Protein AF-A0A5J4QDY9-F1 (afdb_monomer_lite)

Secondary structure (DSSP, 8-state):
--EEEEEE-SHHHHHHHHHHTTTSEEEEEEE-GGGTT-S--------TT-SEEEEESEETTTTEE--SPPP-SS-EEEE-TTTTTTS---GGGEEEEE--TTSS-TTS---------------SSSSSSSS--

Structure (mmCIF, N/CA/C/O backbone):
data_AF-A0A5J4QDY9-F1
#
_entry.id   AF-A0A5J4QDY9-F1
#
loop_
_atom_site.group_PDB
_atom_site.id
_atom_site.type_symbol
_atom_site.label_atom_id
_atom_site.label_alt_id
_atom_site.label_comp_id
_atom_site.label_asym_id
_atom_site.label_entity_id
_atom_site.label_seq_id
_atom_site.pdbx_PDB_ins_code
_atom_site.Cartn_x
_atom_site.Cartn_y
_atom_site.Cartn_z
_atom_site.occupancy
_atom_site.B_iso_or_equiv
_atom_site.auth_seq_id
_atom_site.auth_comp_id
_atom_site.auth_asym_id
_atom_site.auth_atom_id
_atom_site.pdbx_PDB_model_num
ATOM 1 N N . GLY A 1 1 ? -13.336 -3.400 14.700 1.00 55.38 1 GLY A N 1
ATOM 2 C CA . GLY A 1 1 ? -12.264 -4.345 15.078 1.00 55.38 1 GLY A CA 1
ATOM 3 C C . GLY A 1 1 ? -11.063 -3.961 14.258 1.00 55.38 1 GLY A C 1
ATOM 4 O O . GLY A 1 1 ? -11.292 -3.572 13.132 1.00 55.38 1 GLY A O 1
ATOM 5 N N . LYS A 1 2 ? -9.845 -3.979 14.812 1.00 82.12 2 LYS A N 1
ATOM 6 C CA . LYS A 1 2 ? -8.652 -3.441 14.136 1.00 82.12 2 LYS A CA 1
ATOM 7 C C . LYS A 1 2 ? -8.301 -4.292 12.905 1.00 82.12 2 LYS A C 1
ATOM 9 O O . LYS A 1 2 ? -7.509 -5.220 13.050 1.00 82.12 2 LYS A O 1
ATOM 14 N N . LYS A 1 3 ? -8.922 -4.037 11.752 1.00 93.56 3 LYS A N 1
ATOM 15 C CA . LYS A 1 3 ? -8.752 -4.802 10.505 1.00 93.56 3 LYS A CA 1
ATOM 16 C C . LYS A 1 3 ? -8.215 -3.878 9.430 1.00 93.56 3 LYS A C 1
ATOM 18 O O . LYS A 1 3 ? -8.838 -2.873 9.111 1.00 93.56 3 LYS A O 1
ATOM 23 N N . ALA A 1 4 ? -7.077 -4.223 8.850 1.00 95.56 4 ALA A N 1
ATOM 24 C CA . ALA A 1 4 ? -6.417 -3.395 7.853 1.00 95.56 4 ALA A CA 1
ATOM 25 C C . ALA A 1 4 ? -6.181 -4.173 6.559 1.00 95.56 4 ALA A C 1
ATOM 27 O O . ALA A 1 4 ? -5.669 -5.293 6.580 1.00 95.56 4 ALA A O 1
ATOM 28 N N . ALA A 1 5 ? -6.542 -3.572 5.428 1.00 98.06 5 ALA A N 1
ATOM 29 C CA . ALA A 1 5 ? -6.298 -4.128 4.106 1.00 98.06 5 ALA A CA 1
ATOM 30 C C . ALA A 1 5 ? -4.969 -3.601 3.548 1.00 98.06 5 ALA A C 1
ATOM 32 O O . ALA A 1 5 ? -4.671 -2.417 3.672 1.00 98.06 5 ALA A O 1
ATOM 33 N N . TYR A 1 6 ? -4.181 -4.459 2.905 1.00 97.94 6 TYR A N 1
ATOM 34 C CA . TYR A 1 6 ? -2.876 -4.104 2.347 1.00 97.94 6 TYR A CA 1
ATOM 35 C C . TYR A 1 6 ? -2.698 -4.662 0.941 1.00 97.94 6 TYR A C 1
ATOM 37 O O . TYR A 1 6 ? -2.948 -5.845 0.703 1.00 97.94 6 TYR A O 1
ATOM 45 N N . LEU A 1 7 ? -2.193 -3.829 0.031 1.00 98.00 7 LEU A N 1
ATOM 46 C CA . LEU A 1 7 ? -1.706 -4.272 -1.274 1.00 98.00 7 LEU A CA 1
ATOM 47 C C . LEU A 1 7 ? -0.194 -4.515 -1.201 1.00 98.00 7 LEU A C 1
ATOM 49 O O . LEU A 1 7 ? 0.584 -3.578 -1.014 1.00 98.00 7 LEU A O 1
ATOM 53 N N . ASN A 1 8 ? 0.235 -5.767 -1.356 1.00 97.38 8 ASN A N 1
ATOM 54 C CA . ASN A 1 8 ? 1.643 -6.133 -1.258 1.00 97.38 8 ASN A CA 1
ATOM 55 C C . ASN A 1 8 ? 2.347 -6.029 -2.618 1.00 97.38 8 ASN A C 1
ATOM 57 O O . ASN A 1 8 ? 2.407 -6.9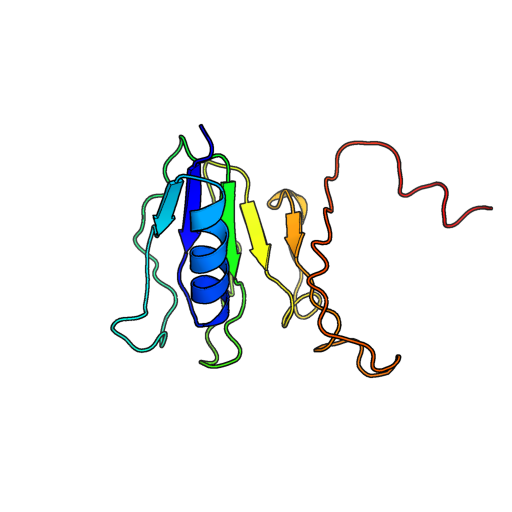77 -3.403 1.00 97.38 8 ASN A O 1
ATOM 61 N N . THR A 1 9 ? 2.890 -4.849 -2.898 1.00 95.62 9 THR A N 1
ATOM 62 C CA . THR A 1 9 ? 3.579 -4.537 -4.159 1.00 95.62 9 THR A CA 1
ATOM 63 C C . THR A 1 9 ? 5.100 -4.593 -4.050 1.00 95.62 9 THR A C 1
ATOM 65 O O . THR A 1 9 ? 5.784 -4.274 -5.023 1.00 95.62 9 THR A O 1
ATOM 68 N N . GLY A 1 10 ? 5.665 -4.965 -2.893 1.00 94.62 10 GLY A N 1
ATOM 69 C CA . GLY A 1 10 ? 7.107 -4.869 -2.707 1.00 94.62 10 GLY A CA 1
ATOM 70 C C . GLY A 1 10 ? 7.657 -5.091 -1.313 1.00 94.62 10 GLY A C 1
ATOM 71 O O . GLY A 1 10 ? 6.941 -5.381 -0.359 1.00 94.62 10 GLY A O 1
ATOM 72 N N . VAL A 1 11 ? 8.969 -4.873 -1.181 1.00 92.81 11 VAL A N 1
ATOM 73 C CA . VAL A 1 11 ? 9.691 -4.995 0.099 1.00 92.81 11 VAL A CA 1
ATOM 74 C C . VAL A 1 11 ? 9.118 -4.065 1.165 1.00 92.81 11 VAL A C 1
ATOM 76 O O . VAL A 1 11 ? 8.970 -4.476 2.314 1.00 92.81 11 VAL A O 1
ATOM 79 N N . TRP A 1 12 ? 8.801 -2.822 0.800 1.00 91.94 12 TRP A N 1
ATOM 80 C CA . TRP A 1 12 ? 8.281 -1.818 1.729 1.00 91.94 12 TRP A CA 1
ATOM 81 C C . TRP A 1 12 ? 6.870 -2.173 2.205 1.00 91.94 12 TRP A C 1
ATOM 83 O O . TRP A 1 12 ? 6.641 -2.247 3.412 1.00 91.94 12 TRP A O 1
ATOM 93 N N . ALA A 1 13 ? 5.977 -2.547 1.282 1.00 93.44 13 ALA A N 1
ATOM 94 C CA . ALA A 1 13 ? 4.644 -3.048 1.611 1.00 93.44 13 ALA A CA 1
ATOM 95 C C . ALA A 1 13 ? 4.709 -4.299 2.508 1.00 93.44 13 ALA A C 1
ATOM 97 O O . ALA A 1 13 ? 4.032 -4.369 3.532 1.00 93.44 13 ALA A O 1
ATOM 98 N N . LYS A 1 14 ? 5.597 -5.255 2.198 1.00 94.19 14 LYS A N 1
ATOM 99 C CA . LYS A 1 14 ? 5.816 -6.460 3.014 1.00 94.19 14 LYS A CA 1
ATOM 100 C C . LYS A 1 14 ? 6.293 -6.137 4.434 1.00 94.19 14 LYS A C 1
ATOM 102 O O . LYS A 1 14 ? 5.863 -6.797 5.381 1.00 94.19 14 LYS A O 1
ATOM 107 N N . LYS A 1 15 ? 7.170 -5.140 4.604 1.00 92.19 15 LYS A N 1
ATOM 108 C CA . LYS A 1 15 ? 7.594 -4.660 5.932 1.00 92.19 15 LYS A CA 1
ATOM 109 C C . LYS A 1 15 ? 6.422 -4.028 6.687 1.00 92.19 15 LYS A C 1
ATOM 111 O O . LYS A 1 15 ? 6.194 -4.407 7.830 1.00 92.19 15 LYS A O 1
ATOM 116 N N . ALA A 1 16 ? 5.643 -3.159 6.041 1.00 91.06 16 ALA A N 1
ATOM 117 C CA . ALA A 1 16 ? 4.463 -2.539 6.648 1.00 91.06 16 ALA A CA 1
ATOM 118 C C . ALA A 1 16 ? 3.429 -3.584 7.111 1.00 91.06 16 ALA A C 1
ATOM 120 O O . ALA A 1 16 ? 2.962 -3.527 8.246 1.00 91.06 16 ALA A O 1
ATOM 121 N N . ILE A 1 17 ? 3.149 -4.597 6.281 1.00 92.50 17 ILE A N 1
ATOM 122 C CA . ILE A 1 17 ? 2.273 -5.734 6.619 1.00 92.50 17 ILE A CA 1
ATOM 123 C C . ILE A 1 17 ? 2.788 -6.491 7.847 1.00 92.50 17 ILE A C 1
ATOM 125 O O . ILE A 1 17 ? 2.001 -6.872 8.713 1.00 92.50 17 ILE A O 1
ATOM 129 N N . LYS A 1 18 ? 4.103 -6.737 7.929 1.00 92.12 18 LYS A N 1
ATOM 130 C CA . LYS A 1 18 ? 4.710 -7.450 9.061 1.00 92.12 18 LYS A CA 1
ATOM 131 C C . LYS A 1 18 ? 4.493 -6.699 10.376 1.00 92.12 18 LYS A C 1
ATOM 133 O O . LYS A 1 18 ? 4.097 -7.332 11.349 1.00 92.12 18 LYS A O 1
ATOM 138 N N . GLU A 1 19 ? 4.721 -5.389 10.390 1.00 90.25 19 GLU A N 1
ATOM 139 C CA . GLU A 1 19 ? 4.511 -4.558 11.583 1.00 90.25 19 GLU A CA 1
ATOM 140 C C . GLU A 1 19 ? 3.021 -4.469 11.953 1.00 90.25 19 GLU A C 1
ATOM 142 O O . GLU A 1 19 ? 2.652 -4.627 13.116 1.00 90.25 19 GLU A O 1
ATOM 147 N N . ALA A 1 20 ? 2.137 -4.306 10.963 1.00 88.75 20 ALA A N 1
ATOM 148 C CA . ALA A 1 20 ? 0.694 -4.171 11.173 1.00 88.75 20 ALA A CA 1
ATOM 149 C C . ALA A 1 20 ? 0.052 -5.386 11.864 1.00 88.75 20 ALA A C 1
ATOM 151 O O . ALA A 1 20 ? -0.876 -5.223 12.660 1.00 88.75 20 ALA A O 1
ATOM 152 N N . LYS A 1 21 ? 0.587 -6.594 11.635 1.00 88.81 21 LYS A N 1
ATOM 153 C CA . LYS A 1 21 ? 0.138 -7.831 12.303 1.00 88.81 21 LYS A CA 1
ATOM 154 C C . LYS A 1 21 ? 0.273 -7.782 13.830 1.00 88.81 21 LYS A C 1
ATOM 156 O O . LYS A 1 21 ? -0.408 -8.538 14.513 1.00 88.81 21 LYS A O 1
ATOM 161 N N . GLY A 1 22 ? 1.118 -6.902 14.375 1.00 85.38 22 GLY A N 1
ATOM 162 C CA . GLY A 1 22 ? 1.227 -6.680 15.820 1.00 85.38 22 GLY A CA 1
ATOM 163 C C . GLY A 1 22 ? 0.077 -5.861 16.422 1.00 85.38 22 GLY A C 1
ATOM 164 O O . GLY A 1 22 ? -0.098 -5.863 17.638 1.00 85.38 22 GLY A O 1
ATOM 165 N N . PHE A 1 23 ? -0.716 -5.168 15.599 1.00 85.38 23 PHE A N 1
ATOM 166 C CA . PHE A 1 23 ? -1.751 -4.235 16.058 1.00 85.38 23 PHE A CA 1
ATOM 167 C C . PHE A 1 23 ? -3.181 -4.731 15.826 1.00 85.38 23 PHE A C 1
ATOM 169 O O . PHE A 1 23 ? -4.103 -4.216 16.467 1.00 85.38 23 PHE A O 1
ATOM 176 N N . GLY A 1 24 ? -3.380 -5.701 14.933 1.00 88.75 24 GLY A N 1
ATOM 177 C CA . GLY A 1 24 ? -4.701 -6.205 14.574 1.00 88.75 24 GLY A CA 1
ATOM 178 C C . GLY A 1 24 ? -4.684 -7.218 13.430 1.00 88.75 24 GLY A C 1
ATOM 179 O O . GLY A 1 24 ? -3.638 -7.741 13.044 1.00 88.75 24 GLY A O 1
ATOM 180 N N . GLU A 1 25 ? -5.870 -7.490 12.896 1.00 96.06 25 GLU A N 1
ATOM 181 C CA . GLU A 1 25 ? -6.059 -8.329 11.719 1.00 96.06 25 GLU A CA 1
ATOM 182 C C . GLU A 1 25 ? -5.539 -7.607 10.471 1.00 96.06 25 GLU A C 1
ATOM 184 O O . GLU A 1 25 ? -5.839 -6.436 10.232 1.00 96.06 25 GLU A O 1
ATOM 189 N N . VAL A 1 26 ? -4.771 -8.323 9.654 1.00 96.44 26 VAL A N 1
ATOM 190 C CA . VAL A 1 26 ? -4.236 -7.809 8.394 1.00 96.44 26 VAL A CA 1
ATOM 191 C C . VAL A 1 26 ? -4.700 -8.700 7.256 1.00 96.44 26 VAL A C 1
ATOM 193 O O . VAL A 1 26 ? -4.410 -9.897 7.242 1.00 96.44 26 VAL A O 1
ATOM 196 N N . VAL A 1 27 ? -5.370 -8.094 6.281 1.00 98.00 27 VAL A N 1
ATOM 197 C CA . VAL A 1 27 ? -5.780 -8.738 5.035 1.00 98.00 27 VAL A CA 1
ATOM 198 C C . VAL A 1 27 ? -4.851 -8.275 3.921 1.00 98.00 27 VAL A C 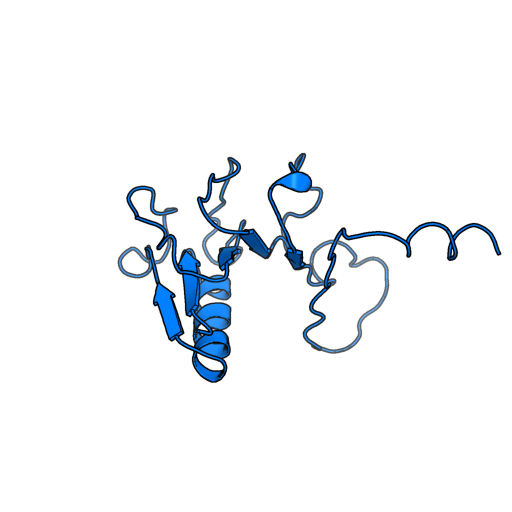1
ATOM 200 O O . VAL A 1 27 ? -4.915 -7.131 3.476 1.00 98.00 27 VAL A O 1
ATOM 203 N N . GLU A 1 28 ? -3.988 -9.170 3.449 1.00 98.06 28 GLU A N 1
ATOM 204 C CA . GLU A 1 28 ? -3.259 -8.957 2.198 1.00 98.06 28 GLU A CA 1
ATOM 205 C C . GLU A 1 28 ? -4.230 -9.204 1.034 1.00 98.06 28 GLU A C 1
ATOM 207 O O . GLU A 1 28 ? -4.578 -10.347 0.747 1.00 98.06 28 GLU A O 1
ATOM 212 N N . VAL A 1 29 ? -4.725 -8.134 0.401 1.00 98.00 29 VAL A N 1
ATOM 213 C CA . VAL A 1 29 ? -5.781 -8.245 -0.628 1.00 98.00 29 VAL A CA 1
ATOM 214 C C . VAL A 1 29 ? -5.244 -8.773 -1.955 1.00 98.00 29 VAL A C 1
ATOM 216 O O . VAL A 1 29 ? -5.984 -9.362 -2.738 1.00 98.00 29 VAL A O 1
ATOM 219 N N . ALA A 1 30 ? -3.959 -8.539 -2.216 1.00 97.75 30 ALA A N 1
ATOM 220 C CA . ALA A 1 30 ? -3.246 -9.028 -3.383 1.00 97.75 30 ALA A CA 1
ATOM 221 C C . ALA A 1 30 ? -1.736 -8.890 -3.173 1.00 97.75 30 ALA A C 1
ATOM 223 O O . ALA A 1 30 ? -1.274 -8.001 -2.450 1.00 97.75 30 ALA A O 1
ATOM 224 N N . SER A 1 31 ? -0.974 -9.721 -3.880 1.00 97.44 31 SER A N 1
ATOM 225 C CA . SER A 1 31 ? 0.483 -9.688 -3.872 1.00 97.44 31 SER A CA 1
ATOM 226 C C . SER A 1 31 ? 1.053 -10.091 -5.222 1.00 97.44 31 SER A C 1
ATOM 228 O O . SER A 1 31 ? 0.499 -10.951 -5.904 1.00 97.44 31 SER A O 1
ATOM 230 N N . SER A 1 32 ? 2.173 -9.480 -5.602 1.00 95.62 32 SER A N 1
ATOM 231 C CA . SER A 1 32 ? 2.993 -9.908 -6.743 1.00 95.62 32 SER A CA 1
ATOM 232 C C . SER A 1 32 ? 4.290 -10.602 -6.303 1.00 95.62 32 SER A C 1
ATOM 234 O O . SER A 1 32 ? 5.211 -10.762 -7.106 1.00 95.62 32 SER A O 1
ATOM 236 N N . ALA A 1 33 ? 4.373 -11.043 -5.039 1.00 95.56 33 ALA A N 1
ATOM 237 C CA . ALA A 1 33 ? 5.567 -11.671 -4.466 1.00 95.56 33 ALA A CA 1
ATOM 238 C C . ALA A 1 33 ? 6.030 -12.924 -5.232 1.00 95.56 33 ALA A C 1
ATOM 240 O O . ALA A 1 33 ? 7.226 -13.061 -5.478 1.00 95.56 33 ALA A O 1
ATOM 241 N N . GLU A 1 34 ? 5.099 -13.776 -5.678 1.00 95.19 34 GLU A N 1
ATOM 242 C CA . GLU A 1 34 ? 5.381 -14.971 -6.503 1.00 95.19 34 GLU A CA 1
ATOM 243 C C . GLU A 1 34 ? 6.068 -14.627 -7.832 1.00 95.19 34 GLU A C 1
ATOM 245 O O . GLU A 1 34 ? 6.816 -15.415 -8.398 1.00 95.19 34 GLU A O 1
ATOM 250 N N . SER A 1 35 ? 5.846 -13.412 -8.332 1.00 94.75 35 SER A N 1
ATOM 251 C CA . SER A 1 35 ? 6.480 -12.895 -9.544 1.00 94.75 35 SER A CA 1
ATOM 252 C C . SER A 1 35 ? 7.608 -11.917 -9.234 1.00 94.75 35 SER A C 1
ATOM 254 O O . SER A 1 35 ? 7.958 -11.104 -10.082 1.00 94.75 35 SER A O 1
ATOM 256 N N . THR A 1 36 ? 8.176 -11.965 -8.022 1.00 94.50 36 THR A N 1
ATOM 257 C CA . THR A 1 36 ? 9.281 -11.084 -7.603 1.00 94.50 36 THR A CA 1
ATOM 258 C C . THR A 1 36 ? 8.933 -9.597 -7.787 1.00 94.50 36 THR A C 1
ATOM 260 O O . THR A 1 36 ? 9.762 -8.776 -8.158 1.00 94.50 36 THR A O 1
ATOM 263 N N . TYR A 1 37 ? 7.665 -9.250 -7.544 1.00 95.75 37 TYR A N 1
ATOM 264 C CA . TYR A 1 37 ? 7.120 -7.894 -7.627 1.00 95.75 37 TYR A CA 1
ATOM 265 C C . TYR A 1 37 ? 7.309 -7.178 -8.974 1.00 95.75 37 TYR A C 1
ATOM 267 O O . TYR A 1 37 ? 7.394 -5.952 -9.008 1.00 95.75 37 TYR A O 1
ATOM 275 N N . THR A 1 38 ? 7.330 -7.914 -10.090 1.00 93.50 38 THR A N 1
ATOM 276 C CA . THR A 1 38 ? 7.481 -7.352 -11.451 1.00 93.50 38 THR A CA 1
ATOM 277 C C . THR A 1 38 ? 6.253 -6.595 -11.964 1.00 93.50 38 THR A C 1
ATOM 279 O O . THR A 1 38 ? 6.323 -5.936 -13.000 1.00 93.50 38 THR A O 1
ATOM 282 N N . TYR A 1 39 ? 5.121 -6.656 -11.257 1.00 93.88 39 TYR A N 1
ATOM 283 C CA . TYR A 1 39 ? 3.905 -5.919 -11.597 1.00 93.88 39 TYR A CA 1
ATOM 284 C C . TYR A 1 39 ? 3.099 -5.513 -10.355 1.00 93.88 39 TYR A C 1
ATOM 286 O O . TYR A 1 39 ? 3.285 -6.047 -9.261 1.00 93.88 39 TYR A O 1
ATOM 294 N N . ILE A 1 40 ? 2.164 -4.580 -10.551 1.00 95.50 40 ILE A N 1
ATOM 295 C CA . ILE A 1 40 ? 1.140 -4.212 -9.566 1.00 95.50 40 ILE A CA 1
ATOM 296 C C . ILE A 1 40 ? -0.115 -5.065 -9.828 1.00 95.50 40 ILE A C 1
ATOM 298 O O . ILE A 1 40 ? -0.644 -5.008 -10.946 1.00 95.50 40 ILE A O 1
ATOM 302 N N . PRO A 1 41 ? -0.599 -5.866 -8.859 1.00 94.88 41 PRO A N 1
ATOM 303 C CA . PRO A 1 41 ? -1.837 -6.630 -9.010 1.00 94.88 41 PRO A CA 1
ATOM 304 C C . PRO A 1 41 ? -3.033 -5.725 -9.334 1.00 94.88 41 PRO A C 1
ATOM 306 O O . PRO A 1 41 ? -3.099 -4.598 -8.856 1.00 94.88 41 PRO A O 1
ATOM 309 N N . LYS A 1 42 ? -3.986 -6.213 -10.138 1.00 91.12 42 LYS A N 1
ATOM 310 C CA . LYS A 1 42 ? -5.170 -5.433 -10.567 1.00 91.12 42 LYS A CA 1
ATOM 311 C C . LYS A 1 42 ? -6.508 -6.033 -10.144 1.00 91.12 42 LYS A C 1
ATOM 313 O O . LYS A 1 42 ? -7.501 -5.319 -10.093 1.00 91.12 42 LYS A O 1
ATOM 318 N N . TYR A 1 43 ? -6.538 -7.335 -9.878 1.00 91.94 43 TYR A N 1
ATOM 319 C CA . TYR A 1 43 ? -7.759 -8.067 -9.564 1.00 91.94 43 TYR A CA 1
ATOM 320 C C . TYR A 1 43 ? -7.728 -8.469 -8.095 1.00 91.94 43 TYR A C 1
ATOM 322 O O . TYR A 1 43 ? -7.141 -9.485 -7.734 1.00 91.94 43 TYR A O 1
ATOM 330 N N . TYR A 1 44 ? -8.314 -7.629 -7.250 1.00 96.06 44 TYR A N 1
ATOM 331 C CA . TYR A 1 44 ? -8.462 -7.872 -5.821 1.00 96.06 44 TYR A CA 1
ATOM 332 C C . TYR A 1 44 ? -9.721 -7.183 -5.304 1.00 96.06 44 TYR A C 1
ATOM 334 O O . TYR A 1 44 ? -10.239 -6.256 -5.923 1.00 96.06 44 TYR A O 1
ATOM 342 N N . THR A 1 45 ? -10.219 -7.651 -4.163 1.00 97.38 45 THR A N 1
ATOM 343 C CA . THR A 1 45 ? -11.367 -7.047 -3.483 1.00 97.38 45 THR A CA 1
ATOM 344 C C . THR A 1 45 ? -10.897 -6.453 -2.168 1.00 97.38 45 THR A C 1
ATOM 346 O O . THR A 1 45 ? -10.249 -7.136 -1.376 1.00 97.38 45 THR A O 1
ATOM 349 N N . ILE A 1 46 ? -11.218 -5.181 -1.940 1.00 97.88 46 ILE A N 1
ATOM 350 C CA . ILE A 1 46 ? -10.950 -4.509 -0.669 1.00 97.88 46 ILE A CA 1
ATOM 351 C C . ILE A 1 46 ? -12.123 -4.824 0.273 1.00 97.88 46 ILE A C 1
ATOM 353 O O . ILE A 1 46 ? -13.264 -4.513 -0.080 1.00 97.88 46 ILE A O 1
ATOM 357 N N . PRO A 1 47 ? -11.888 -5.445 1.443 1.00 97.00 47 PRO A N 1
ATOM 358 C CA . PRO A 1 47 ? -12.944 -5.690 2.416 1.00 97.00 47 PRO A CA 1
ATOM 359 C C . PRO A 1 47 ? -13.568 -4.371 2.881 1.00 97.00 47 PRO A C 1
ATOM 361 O O . PRO A 1 47 ? -12.862 -3.475 3.338 1.00 97.00 47 PRO A O 1
ATOM 364 N N . VAL A 1 48 ? -14.892 -4.255 2.779 1.00 96.62 48 VAL A N 1
ATOM 365 C CA . VAL A 1 48 ? -15.633 -3.041 3.179 1.00 96.62 48 VAL A CA 1
ATOM 366 C C . VAL A 1 48 ? -15.664 -2.828 4.695 1.00 96.62 48 VAL A C 1
ATOM 368 O O . VAL A 1 48 ? -15.988 -1.742 5.159 1.00 96.62 48 VAL A O 1
ATOM 371 N N . ASP A 1 49 ? -15.338 -3.869 5.461 1.00 95.25 49 ASP A N 1
ATOM 372 C CA . ASP A 1 49 ? -15.240 -3.863 6.920 1.00 95.25 49 ASP A CA 1
ATOM 373 C C . ASP A 1 49 ? -13.817 -3.561 7.428 1.00 95.25 49 ASP A C 1
ATOM 375 O O . ASP A 1 49 ? -13.576 -3.622 8.633 1.00 95.25 49 ASP A O 1
ATOM 379 N N . ALA A 1 50 ? -12.868 -3.262 6.532 1.00 96.31 50 ALA A N 1
ATOM 380 C CA . ALA A 1 50 ? -11.535 -2.812 6.916 1.00 96.31 50 ALA A CA 1
ATOM 381 C C . ALA A 1 50 ? -11.561 -1.348 7.388 1.00 96.31 50 ALA A C 1
ATOM 383 O O . ALA A 1 50 ? -12.213 -0.495 6.789 1.00 96.31 50 ALA A O 1
ATOM 384 N N . ASP A 1 51 ? -10.788 -1.036 8.427 1.00 95.06 51 ASP A N 1
ATOM 385 C CA . ASP A 1 51 ? -10.636 0.326 8.945 1.00 95.06 51 ASP A CA 1
ATOM 386 C C . ASP A 1 51 ? -9.906 1.237 7.939 1.00 95.06 51 ASP A C 1
ATOM 388 O O . ASP A 1 51 ? -10.154 2.443 7.888 1.00 95.06 51 ASP A O 1
ATOM 392 N N . TYR A 1 52 ? -8.987 0.666 7.149 1.00 95.19 52 TYR A N 1
ATOM 393 C CA . TYR A 1 52 ? -8.282 1.352 6.066 1.00 95.19 52 TYR A CA 1
ATOM 394 C C . TYR A 1 52 ? -7.685 0.376 5.043 1.00 95.19 52 TYR A C 1
ATOM 396 O O . TYR A 1 52 ? -7.488 -0.812 5.318 1.00 95.19 52 TYR A O 1
ATOM 404 N N . PHE A 1 53 ? -7.337 0.919 3.876 1.00 97.44 53 PHE A N 1
ATOM 405 C CA . PHE A 1 53 ? -6.562 0.265 2.829 1.00 97.44 53 PHE A CA 1
ATOM 406 C C . PHE A 1 53 ? -5.197 0.945 2.669 1.00 97.44 53 PHE A C 1
ATOM 408 O O . PHE A 1 53 ? -5.120 2.143 2.404 1.00 97.44 53 PHE A O 1
ATOM 415 N N . HIS A 1 54 ? -4.117 0.190 2.850 1.00 96.50 54 HIS A N 1
ATOM 416 C CA . HIS A 1 54 ? -2.749 0.682 2.757 1.00 96.50 54 HIS A CA 1
ATOM 417 C C . HIS A 1 54 ? -2.081 0.261 1.449 1.00 96.50 54 HIS A C 1
ATOM 419 O O . HIS A 1 54 ? -2.039 -0.925 1.098 1.00 96.50 54 HIS A O 1
ATOM 425 N N . ILE A 1 55 ? -1.460 1.232 0.783 1.00 96.88 55 ILE A N 1
ATOM 426 C CA . ILE A 1 55 ? -0.677 1.033 -0.436 1.00 96.88 55 ILE A CA 1
ATOM 427 C C . ILE A 1 55 ? 0.723 1.632 -0.293 1.00 96.88 55 ILE A C 1
ATOM 429 O O . ILE A 1 55 ? 0.937 2.594 0.438 1.00 96.88 55 ILE A O 1
ATOM 433 N N . THR A 1 56 ? 1.675 1.077 -1.034 1.00 95.25 56 THR A N 1
ATOM 434 C CA . THR A 1 56 ? 2.966 1.719 -1.297 1.00 95.25 56 THR A CA 1
ATOM 435 C C . THR A 1 56 ? 2.983 2.083 -2.776 1.00 95.25 56 THR A C 1
ATOM 437 O O . THR A 1 56 ? 2.879 1.187 -3.621 1.00 95.25 56 THR A O 1
ATOM 440 N N . THR A 1 57 ? 3.049 3.379 -3.092 1.00 92.75 57 THR A N 1
ATOM 441 C CA . THR A 1 57 ? 2.881 3.881 -4.469 1.00 92.75 57 THR A CA 1
ATOM 442 C C . THR A 1 57 ? 4.054 3.530 -5.364 1.00 92.75 57 THR A C 1
ATOM 444 O O . THR A 1 57 ? 3.847 3.238 -6.539 1.00 92.75 57 THR A O 1
ATOM 447 N N . ILE A 1 58 ? 5.260 3.457 -4.805 1.00 91.06 58 ILE A N 1
ATOM 448 C CA . ILE A 1 58 ? 6.463 3.055 -5.525 1.00 91.06 58 ILE A CA 1
ATOM 449 C C . ILE A 1 58 ? 7.281 2.039 -4.730 1.00 91.06 58 ILE A C 1
ATOM 451 O O . ILE A 1 58 ? 7.550 2.177 -3.538 1.00 91.06 58 ILE A O 1
ATOM 455 N N . ASN A 1 59 ? 7.731 1.002 -5.420 1.00 88.81 59 ASN A N 1
ATOM 456 C CA . ASN A 1 59 ? 8.662 0.024 -4.895 1.00 88.81 59 ASN A CA 1
ATOM 457 C C . ASN A 1 59 ? 10.035 0.234 -5.537 1.00 88.81 59 ASN A C 1
ATOM 459 O O . ASN A 1 59 ? 10.329 -0.298 -6.606 1.00 88.81 59 ASN A O 1
ATOM 463 N N . THR A 1 60 ? 10.896 0.985 -4.855 1.00 87.19 60 THR A N 1
ATOM 464 C CA . THR A 1 60 ? 12.228 1.368 -5.352 1.00 87.19 60 THR A CA 1
ATOM 465 C C . THR A 1 60 ? 13.178 0.197 -5.599 1.00 87.19 60 THR A C 1
ATOM 467 O O . THR A 1 60 ? 14.092 0.327 -6.404 1.00 87.19 60 THR A O 1
ATOM 470 N N . ILE A 1 61 ? 12.967 -0.957 -4.956 1.00 89.19 61 ILE A N 1
ATOM 471 C CA . ILE A 1 61 ? 13.839 -2.133 -5.119 1.00 89.19 61 ILE A CA 1
ATOM 472 C C . ILE A 1 61 ? 13.555 -2.865 -6.435 1.00 89.19 61 ILE A C 1
ATOM 474 O O . ILE A 1 61 ? 14.469 -3.423 -7.034 1.00 89.19 61 ILE A O 1
ATOM 478 N N . TYR A 1 62 ? 12.303 -2.847 -6.892 1.00 90.00 62 TYR A N 1
ATOM 479 C CA . TYR A 1 62 ? 11.874 -3.567 -8.096 1.00 90.00 62 TYR A CA 1
ATOM 480 C C . TYR A 1 62 ? 11.417 -2.643 -9.233 1.00 90.00 62 TYR A C 1
ATOM 482 O O . TYR A 1 62 ? 11.104 -3.119 -10.320 1.00 90.00 62 TYR A O 1
ATOM 490 N N . GLY A 1 63 ? 11.384 -1.327 -9.004 1.00 90.12 63 GLY A N 1
ATOM 491 C CA . GLY A 1 63 ? 11.028 -0.327 -10.011 1.00 90.12 63 GLY A CA 1
ATOM 492 C C . GLY A 1 63 ? 9.555 -0.343 -10.425 1.00 90.12 63 GLY A C 1
ATOM 493 O O . GLY A 1 63 ? 9.227 0.129 -11.511 1.00 90.12 63 GLY A O 1
ATOM 494 N N . THR A 1 64 ? 8.661 -0.896 -9.599 1.00 92.31 64 THR A N 1
ATOM 495 C CA . THR A 1 64 ? 7.218 -0.911 -9.870 1.00 92.31 64 THR A CA 1
ATOM 496 C C . THR A 1 64 ? 6.503 0.252 -9.198 1.00 92.31 64 THR A C 1
ATOM 498 O O . THR A 1 64 ? 6.825 0.636 -8.076 1.00 92.31 64 THR A O 1
ATOM 501 N N . GLU A 1 65 ? 5.525 0.826 -9.900 1.00 93.38 65 GLU A N 1
ATOM 502 C CA . GLU A 1 65 ? 4.857 2.065 -9.501 1.00 93.38 65 GLU A CA 1
ATOM 503 C C . GLU A 1 65 ? 3.357 2.021 -9.821 1.00 93.38 65 GLU A C 1
ATOM 505 O O . GLU A 1 65 ? 2.928 1.571 -10.893 1.00 93.38 65 GLU A O 1
ATOM 510 N N . ILE A 1 66 ? 2.555 2.541 -8.897 1.00 93.44 66 ILE A N 1
ATOM 511 C CA . ILE A 1 66 ? 1.132 2.817 -9.051 1.00 93.44 66 ILE A CA 1
ATOM 512 C C . ILE A 1 66 ? 0.980 4.183 -9.736 1.00 93.44 66 ILE A C 1
ATOM 514 O O . ILE A 1 66 ? 0.958 5.233 -9.101 1.00 93.44 66 ILE A O 1
ATOM 518 N N . LYS A 1 67 ? 0.853 4.160 -11.066 1.00 86.88 67 LYS A N 1
ATOM 519 C CA . LYS A 1 67 ? 0.786 5.378 -11.901 1.00 86.88 67 LYS A CA 1
ATOM 520 C C . LYS A 1 67 ? -0.567 6.091 -11.895 1.00 86.88 67 LYS A C 1
ATOM 522 O O . LYS A 1 67 ? -0.689 7.186 -12.438 1.00 86.88 67 LYS A O 1
ATOM 527 N N . LYS A 1 68 ? -1.606 5.437 -11.378 1.00 87.94 68 LYS A N 1
ATOM 528 C CA . LYS A 1 68 ? -2.969 5.967 -11.311 1.00 87.94 68 LYS A CA 1
ATOM 529 C C . LYS A 1 68 ? -3.506 5.776 -9.910 1.00 87.94 68 LYS A C 1
ATOM 531 O O . LYS A 1 68 ? -3.324 4.710 -9.331 1.00 87.94 68 LYS A O 1
ATOM 536 N N . GLU A 1 69 ? -4.192 6.797 -9.422 1.00 88.31 69 GLU A N 1
ATOM 537 C CA . GLU A 1 69 ? -4.898 6.745 -8.150 1.00 88.31 69 GLU A CA 1
ATOM 538 C C . GLU A 1 69 ? -5.867 5.562 -8.124 1.00 88.31 69 GLU A C 1
ATOM 540 O O . GLU A 1 69 ? -6.619 5.346 -9.078 1.00 88.31 69 GLU A O 1
ATOM 545 N N . LEU A 1 70 ? -5.825 4.798 -7.037 1.00 92.69 70 LEU A N 1
ATOM 546 C CA . LEU A 1 70 ? -6.732 3.681 -6.812 1.00 92.69 70 LEU A CA 1
ATOM 547 C C . LEU A 1 70 ? -8.017 4.194 -6.165 1.00 92.69 70 LEU A C 1
ATOM 549 O O . LEU A 1 70 ? -8.004 5.174 -5.420 1.00 92.69 70 LEU A O 1
ATOM 553 N N . ASP A 1 71 ? -9.123 3.519 -6.449 1.00 93.75 71 ASP A N 1
ATOM 554 C CA . ASP A 1 71 ? -10.373 3.732 -5.732 1.00 93.75 71 ASP A CA 1
ATOM 555 C C . ASP A 1 71 ? -10.513 2.677 -4.636 1.00 93.75 71 ASP A C 1
ATOM 557 O O . ASP A 1 71 ? -10.078 1.531 -4.783 1.00 93.75 71 ASP A O 1
ATOM 561 N N . SER A 1 72 ? -11.111 3.077 -3.519 1.00 95.81 72 SER A N 1
ATOM 562 C CA . SER A 1 72 ? -11.278 2.226 -2.349 1.00 95.81 72 SER A CA 1
ATOM 563 C C . SER A 1 72 ? -12.627 2.497 -1.684 1.00 95.81 72 SER A C 1
ATOM 565 O O . SER A 1 72 ? -13.001 3.662 -1.538 1.00 95.81 72 SER A O 1
ATOM 567 N N . PRO A 1 73 ? -13.359 1.452 -1.249 1.00 96.56 73 PRO A N 1
ATOM 568 C CA . PRO A 1 73 ? -14.594 1.612 -0.480 1.00 96.56 73 PRO A CA 1
ATOM 569 C C . PRO A 1 73 ? -14.338 2.042 0.974 1.00 96.56 73 PRO A C 1
ATOM 571 O O . PRO A 1 73 ? -15.278 2.386 1.685 1.00 96.56 73 PRO A O 1
ATOM 574 N N . VAL A 1 74 ? -13.079 2.008 1.420 1.00 95.44 74 VAL A N 1
ATOM 575 C CA . VAL A 1 74 ? -12.633 2.370 2.773 1.00 95.44 74 VAL A CA 1
ATOM 576 C C . VAL A 1 74 ? -11.526 3.433 2.704 1.00 95.44 74 VAL A C 1
ATOM 578 O O . VAL A 1 74 ? -10.881 3.570 1.658 1.00 95.44 74 VAL A O 1
ATOM 581 N N . PRO A 1 75 ? -11.256 4.176 3.792 1.00 95.12 75 PRO A N 1
ATOM 582 C CA . PRO A 1 75 ? -10.188 5.173 3.829 1.00 95.12 75 PRO A CA 1
ATOM 583 C C . PRO A 1 75 ? -8.823 4.642 3.368 1.00 95.12 75 PRO A C 1
ATOM 585 O O . PRO A 1 75 ? -8.430 3.542 3.754 1.00 95.12 75 PRO A O 1
ATOM 588 N N . MET A 1 76 ? -8.072 5.426 2.586 1.00 95.50 76 MET A N 1
ATOM 589 C CA . MET A 1 76 ? -6.750 5.011 2.099 1.00 95.50 76 MET A CA 1
ATOM 590 C C . MET A 1 76 ? -5.589 5.650 2.860 1.00 95.50 76 MET A C 1
ATOM 592 O O . MET A 1 76 ? -5.615 6.837 3.193 1.00 95.50 76 MET A O 1
ATOM 596 N N . ILE A 1 77 ? -4.536 4.860 3.057 1.00 94.88 77 ILE A N 1
ATOM 597 C CA . ILE A 1 77 ? -3.218 5.297 3.519 1.00 94.88 77 ILE A CA 1
ATOM 598 C C . ILE A 1 77 ? -2.204 4.963 2.426 1.00 94.88 77 ILE A C 1
ATOM 600 O O . ILE A 1 77 ? -2.184 3.837 1.930 1.00 94.88 77 ILE A O 1
ATOM 604 N N . ALA A 1 78 ? -1.351 5.916 2.062 1.00 93.75 78 ALA A N 1
ATOM 605 C CA . ALA A 1 78 ? -0.299 5.685 1.076 1.00 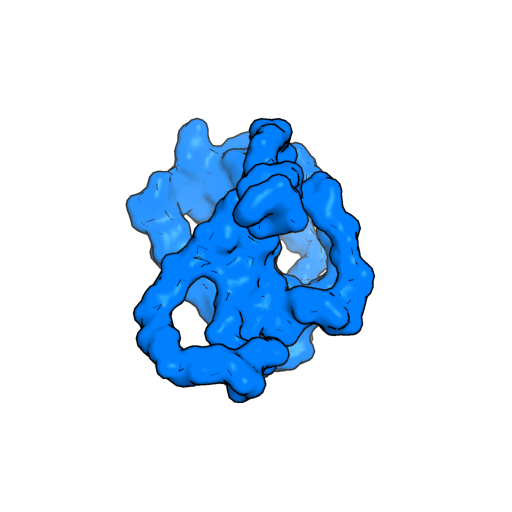93.75 78 ALA A CA 1
ATOM 606 C C . ALA A 1 78 ? 1.083 6.001 1.633 1.00 93.75 78 ALA A C 1
ATOM 608 O O . ALA A 1 78 ? 1.321 7.099 2.127 1.00 93.75 78 ALA A O 1
ATOM 609 N N . ASP A 1 79 ? 2.007 5.058 1.488 1.00 92.25 79 ASP A N 1
ATOM 610 C CA . ASP A 1 79 ? 3.439 5.330 1.555 1.00 92.25 79 ASP A CA 1
ATOM 611 C C . ASP A 1 79 ? 3.903 5.879 0.204 1.00 92.25 79 ASP A C 1
ATOM 613 O O . ASP A 1 79 ? 3.986 5.129 -0.772 1.00 92.25 79 ASP A O 1
ATOM 617 N N . MET A 1 80 ? 4.163 7.192 0.183 1.00 90.94 80 MET A N 1
ATOM 618 C CA . MET A 1 80 ? 4.663 7.958 -0.968 1.00 90.94 80 MET A CA 1
ATOM 619 C C . MET A 1 80 ? 6.089 8.465 -0.723 1.00 90.94 80 MET A C 1
ATOM 621 O O . MET A 1 80 ? 6.523 9.494 -1.245 1.00 90.94 80 MET A O 1
ATOM 625 N N . SER A 1 81 ? 6.839 7.778 0.137 1.00 84.12 81 SER A N 1
ATOM 626 C CA . SER A 1 81 ? 8.145 8.241 0.605 1.00 84.12 81 SER A CA 1
ATOM 627 C C . SER A 1 81 ? 9.192 8.450 -0.486 1.00 84.12 81 SER A C 1
ATOM 629 O O . SER A 1 81 ? 10.157 9.172 -0.252 1.00 84.12 81 SER A O 1
ATOM 631 N N . SER A 1 82 ? 9.046 7.833 -1.659 1.00 85.12 82 SER A N 1
ATOM 632 C CA . SER A 1 82 ? 10.038 7.933 -2.741 1.00 85.12 82 SER A CA 1
ATOM 633 C C . SER A 1 82 ? 9.525 8.641 -3.998 1.00 85.12 82 SER A C 1
ATOM 635 O O . SER A 1 82 ? 10.295 8.823 -4.934 1.00 85.12 82 SER A O 1
ATOM 637 N N . ASP A 1 83 ? 8.255 9.041 -4.032 1.00 85.31 83 ASP A N 1
ATOM 638 C CA . ASP A 1 83 ? 7.604 9.631 -5.207 1.00 85.31 83 ASP A CA 1
ATOM 639 C C . ASP A 1 83 ? 6.653 10.792 -4.869 1.00 85.31 83 ASP A C 1
ATOM 641 O O . ASP A 1 83 ? 6.043 11.356 -5.784 1.00 85.31 83 ASP A O 1
ATOM 645 N N . ILE A 1 84 ? 6.543 11.214 -3.601 1.00 81.00 84 ILE A N 1
ATOM 646 C CA . ILE A 1 84 ? 5.829 12.449 -3.263 1.00 81.00 84 ILE A CA 1
ATOM 647 C C . ILE A 1 84 ? 6.417 13.611 -4.076 1.00 81.00 84 ILE A C 1
ATOM 649 O O . ILE A 1 84 ? 7.631 13.750 -4.192 1.00 81.00 84 ILE A O 1
ATOM 653 N N . LEU A 1 85 ? 5.560 14.447 -4.664 1.00 83.19 85 LEU A N 1
ATOM 654 C CA . LEU A 1 85 ? 5.937 15.554 -5.561 1.00 83.19 85 LEU A CA 1
ATOM 655 C C . LEU A 1 85 ? 6.508 15.151 -6.934 1.00 83.19 85 LEU A C 1
ATOM 657 O O . LEU A 1 85 ? 6.770 16.036 -7.745 1.00 83.19 85 LEU A O 1
ATOM 661 N N . SER A 1 86 ? 6.647 13.860 -7.253 1.00 82.44 86 SER A N 1
ATOM 662 C CA . SER A 1 86 ? 7.006 13.432 -8.619 1.00 82.44 86 SER A CA 1
ATOM 663 C C . SER A 1 86 ? 5.863 13.635 -9.625 1.00 82.44 86 SER A C 1
ATOM 665 O O . SER A 1 86 ? 6.092 13.754 -10.828 1.00 82.44 86 SER A O 1
ATOM 667 N N . ARG A 1 87 ? 4.621 13.695 -9.126 1.00 83.69 87 ARG A N 1
ATOM 668 C CA . ARG A 1 87 ? 3.384 13.866 -9.893 1.00 83.69 87 ARG A CA 1
ATOM 669 C C . ARG A 1 87 ? 2.298 14.545 -9.046 1.00 83.69 87 ARG A C 1
ATOM 671 O O . ARG A 1 87 ? 2.386 14.513 -7.817 1.00 83.69 87 ARG A O 1
ATOM 678 N N . PRO A 1 88 ? 1.245 15.111 -9.663 1.00 86.06 88 PRO A N 1
ATOM 679 C CA . PRO A 1 88 ? 0.049 15.525 -8.936 1.00 86.06 88 PRO A CA 1
ATOM 680 C C . PRO A 1 88 ? -0.586 14.346 -8.184 1.00 86.06 88 PRO A C 1
ATOM 682 O O . PRO A 1 88 ? -0.665 13.232 -8.713 1.00 86.06 88 PRO A O 1
ATOM 685 N N . VAL A 1 89 ? -1.049 14.608 -6.961 1.00 85.25 89 VAL A N 1
ATOM 686 C CA . VAL A 1 89 ? -1.718 13.637 -6.083 1.00 85.25 89 VAL A CA 1
ATOM 687 C C . VAL A 1 89 ? -3.078 14.194 -5.674 1.00 85.25 89 VAL A C 1
ATOM 689 O O . VAL A 1 89 ? -3.181 15.347 -5.254 1.00 85.25 89 VAL A O 1
ATOM 692 N N . ASP A 1 90 ? -4.117 13.366 -5.771 1.00 88.50 90 ASP A N 1
ATOM 693 C CA . ASP A 1 90 ? -5.468 13.687 -5.305 1.00 88.50 90 ASP A CA 1
ATOM 694 C C . ASP A 1 90 ? -5.560 13.482 -3.783 1.00 88.50 90 ASP A C 1
ATOM 696 O O . ASP A 1 90 ? -6.021 12.452 -3.290 1.00 88.50 90 ASP A O 1
ATOM 700 N N . VAL A 1 91 ? -5.034 14.452 -3.025 1.00 85.88 91 VAL A N 1
ATOM 701 C CA . VAL A 1 91 ? -4.918 14.395 -1.554 1.00 85.88 91 VAL A CA 1
ATOM 702 C C . VAL A 1 91 ? -6.235 14.016 -0.848 1.00 85.88 91 VAL A C 1
ATOM 704 O O . VAL A 1 91 ? -6.168 13.196 0.067 1.00 85.88 91 VAL A O 1
ATOM 707 N N . PRO A 1 92 ? -7.424 14.515 -1.253 1.00 89.81 92 PRO A N 1
ATOM 708 C CA . PRO A 1 92 ? -8.705 14.103 -0.670 1.00 89.81 92 PRO A CA 1
ATOM 709 C C . PRO A 1 92 ? -8.997 12.593 -0.657 1.00 89.81 92 PRO A C 1
ATOM 711 O O . PRO A 1 92 ? -9.797 12.154 0.169 1.00 89.81 92 PRO A O 1
ATOM 714 N N . LYS A 1 93 ? -8.368 11.786 -1.526 1.00 90.00 93 LYS A N 1
ATOM 715 C CA . LYS A 1 93 ? -8.531 10.319 -1.521 1.00 90.00 93 LYS A CA 1
ATOM 716 C C . LYS A 1 93 ? -7.856 9.629 -0.334 1.00 90.00 93 LYS A C 1
ATOM 718 O O . LYS A 1 93 ? -8.192 8.487 -0.015 1.00 90.00 93 LYS A O 1
ATOM 723 N N . TYR A 1 94 ? -6.909 10.301 0.315 1.00 90.62 94 TYR A N 1
ATOM 724 C CA . TYR A 1 94 ? -6.074 9.731 1.363 1.00 90.62 94 TYR A CA 1
ATOM 725 C C . TYR A 1 94 ? -6.408 10.339 2.719 1.00 90.62 94 TYR A C 1
ATOM 727 O O . TYR A 1 94 ? -6.429 11.556 2.891 1.00 90.62 94 TYR A O 1
ATOM 735 N N . ILE A 1 95 ? -6.593 9.485 3.725 1.00 91.38 95 ILE A N 1
ATOM 736 C CA . ILE A 1 95 ? -6.678 9.936 5.122 1.00 91.38 95 ILE A CA 1
ATOM 737 C C . ILE A 1 95 ? -5.303 10.136 5.756 1.00 91.38 95 ILE A C 1
ATOM 739 O O . ILE A 1 95 ? -5.212 10.726 6.830 1.00 91.38 95 ILE A O 1
ATOM 743 N N . CYS A 1 96 ? -4.252 9.596 5.134 1.00 88.75 96 CYS A N 1
ATOM 744 C CA . CYS A 1 96 ? -2.868 9.762 5.551 1.00 88.75 96 CYS A CA 1
ATOM 745 C C . CYS A 1 96 ? -1.927 9.457 4.377 1.00 88.75 96 CYS A C 1
ATOM 747 O O . CYS A 1 96 ? -2.106 8.468 3.664 1.00 88.75 96 CYS A O 1
ATOM 749 N N . ILE A 1 97 ? -0.909 10.300 4.209 1.00 88.25 97 ILE A N 1
ATOM 750 C CA . ILE A 1 97 ? 0.212 10.072 3.296 1.00 88.25 97 ILE A CA 1
ATOM 751 C C . ILE A 1 97 ? 1.477 9.996 4.153 1.00 88.25 97 ILE A C 1
ATOM 753 O O . ILE A 1 97 ? 1.803 10.943 4.869 1.00 88.25 97 ILE A O 1
ATOM 757 N N . LEU A 1 98 ? 2.164 8.857 4.103 1.00 85.56 98 LEU A N 1
ATOM 758 C CA . LEU A 1 98 ? 3.408 8.599 4.817 1.00 85.56 98 LEU A CA 1
ATOM 759 C C . LEU A 1 98 ? 4.597 9.027 3.961 1.00 85.56 98 LEU A C 1
ATOM 761 O O . LEU A 1 98 ? 4.666 8.718 2.771 1.00 85.56 98 LEU A O 1
ATOM 765 N N . LEU A 1 99 ? 5.539 9.719 4.600 1.00 80.62 99 LEU A N 1
ATOM 766 C CA . LEU A 1 99 ? 6.734 10.281 3.984 1.00 80.62 99 LEU A CA 1
ATOM 767 C C . LEU A 1 99 ? 7.958 9.922 4.823 1.00 80.62 99 LEU A C 1
ATOM 769 O O . LEU A 1 99 ? 7.958 10.137 6.033 1.00 80.62 99 LEU A O 1
ATOM 773 N N . PHE A 1 100 ? 9.020 9.440 4.176 1.00 71.94 100 PHE A N 1
ATOM 774 C CA . PHE A 1 100 ? 10.327 9.269 4.807 1.00 71.94 100 PHE A CA 1
ATOM 775 C C . PHE A 1 100 ? 11.313 10.265 4.198 1.00 71.94 100 PHE A C 1
ATOM 777 O O . PHE A 1 100 ? 11.627 10.218 3.010 1.00 71.94 100 PHE A O 1
ATOM 784 N N . THR A 1 101 ? 11.814 11.183 5.019 1.00 54.69 101 THR A N 1
ATOM 785 C CA . THR A 1 101 ? 12.737 12.244 4.606 1.00 54.69 101 THR A CA 1
ATOM 786 C C . THR A 1 101 ? 14.166 11.705 4.514 1.00 54.69 101 THR A C 1
ATOM 788 O O . THR A 1 101 ? 14.977 11.924 5.402 1.00 54.69 101 THR A O 1
ATOM 791 N N . ASN A 1 102 ? 14.473 10.951 3.460 1.00 53.88 102 ASN A N 1
ATOM 792 C CA . ASN A 1 102 ? 15.860 10.635 3.076 1.00 53.88 102 ASN A CA 1
ATOM 793 C C . ASN A 1 102 ? 16.062 10.629 1.549 1.00 53.88 102 ASN A C 1
ATOM 795 O O . ASN A 1 102 ? 17.178 10.823 1.082 1.00 53.88 102 ASN A O 1
ATOM 799 N N . SER A 1 103 ? 14.998 10.425 0.768 1.00 50.59 103 SER A N 1
ATOM 800 C CA . SER A 1 103 ? 15.033 10.219 -0.689 1.00 50.59 103 SER A CA 1
ATOM 801 C C . SER A 1 103 ? 15.013 11.511 -1.521 1.00 50.59 103 SER A C 1
ATOM 803 O O . SER A 1 103 ? 15.615 11.539 -2.588 1.00 50.59 103 SER A O 1
ATOM 805 N N . LEU A 1 104 ? 14.340 12.573 -1.056 1.00 49.00 104 LEU A N 1
ATOM 806 C CA . LEU A 1 104 ? 14.095 13.799 -1.846 1.00 49.00 104 LEU A CA 1
ATOM 807 C C . LEU A 1 104 ? 14.625 15.096 -1.209 1.00 49.00 104 LEU A C 1
ATOM 809 O O . LEU A 1 104 ? 14.755 16.104 -1.894 1.00 49.00 104 LEU A O 1
ATOM 813 N N . PHE A 1 105 ? 14.966 15.080 0.083 1.00 49.75 105 PHE A N 1
ATOM 814 C CA . PHE A 1 105 ? 15.404 16.265 0.842 1.00 49.75 105 PHE A CA 1
ATOM 815 C C . PHE A 1 105 ? 16.883 16.199 1.256 1.00 49.75 105 PHE A C 1
ATOM 817 O O . PHE A 1 105 ? 17.280 16.741 2.285 1.00 49.75 105 PHE A O 1
ATOM 824 N N . SER A 1 106 ? 17.727 15.544 0.455 1.00 44.66 106 SER A N 1
ATOM 825 C CA . SER A 1 106 ? 19.144 15.308 0.772 1.00 44.66 106 SER A CA 1
ATOM 826 C C . SER A 1 106 ? 20.016 16.572 0.856 1.00 44.66 106 SER A C 1
ATOM 828 O O . SER A 1 106 ? 21.203 16.461 1.150 1.00 44.66 106 SER A O 1
ATOM 830 N N . SER A 1 107 ? 19.474 17.772 0.624 1.00 45.12 107 SER A N 1
ATOM 831 C CA . SER A 1 107 ? 20.190 19.030 0.869 1.00 45.12 107 SER A CA 1
ATOM 832 C C . SER A 1 107 ? 20.108 19.527 2.319 1.00 45.12 107 SER A C 1
ATOM 834 O O . SER A 1 107 ? 20.776 20.505 2.640 1.00 45.12 107 SER A O 1
ATOM 836 N N . PHE A 1 108 ? 19.356 18.868 3.212 1.00 40.00 108 PHE A N 1
ATOM 837 C CA . PHE A 1 108 ? 19.333 19.198 4.642 1.00 40.00 108 PHE A CA 1
ATOM 838 C C . PHE A 1 108 ? 19.483 17.945 5.523 1.00 40.00 108 PHE A C 1
ATOM 840 O O . PHE A 1 108 ? 18.519 17.284 5.876 1.00 40.00 108 PHE A O 1
ATOM 847 N N . GLN A 1 109 ? 20.746 17.672 5.864 1.00 34.69 109 GLN A N 1
ATOM 848 C CA . GLN A 1 109 ? 21.264 16.983 7.055 1.00 34.69 109 GLN A CA 1
ATOM 849 C C . GLN A 1 109 ? 20.753 15.574 7.440 1.00 34.69 109 GLN A C 1
ATOM 851 O O . GLN A 1 109 ? 19.649 15.354 7.922 1.00 34.69 109 GLN A O 1
ATOM 856 N N . THR A 1 110 ? 21.703 14.638 7.362 1.00 44.41 110 THR A N 1
ATOM 857 C CA . THR A 1 110 ? 21.840 13.380 8.114 1.00 44.41 110 THR A CA 1
ATOM 858 C C . THR A 1 110 ? 21.354 13.456 9.562 1.00 44.41 110 THR A C 1
ATOM 860 O O . THR A 1 110 ? 22.033 14.127 10.321 1.00 44.41 110 THR A O 1
ATOM 863 N N . TYR A 1 111 ? 20.327 12.694 9.970 1.00 33.88 111 TYR A N 1
ATOM 864 C CA . TYR A 1 111 ? 20.213 1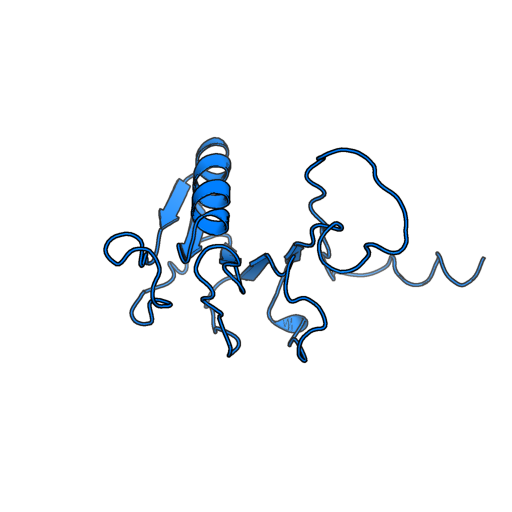2.064 11.304 1.00 33.88 111 TYR A CA 1
ATOM 865 C C . TYR A 1 111 ? 19.171 10.922 11.302 1.00 33.88 111 TYR A C 1
ATOM 867 O O . TYR A 1 111 ? 18.060 11.080 10.819 1.00 33.88 111 TYR A O 1
ATOM 875 N N . HIS A 1 112 ? 19.589 9.777 11.855 1.00 31.50 112 HIS A N 1
ATOM 876 C CA . HIS A 1 112 ? 18.842 8.643 12.429 1.00 31.50 112 HIS A CA 1
ATOM 877 C C . HIS A 1 112 ? 17.519 8.147 11.800 1.00 31.50 112 HIS A C 1
ATOM 879 O O . HIS A 1 112 ? 16.504 8.831 11.749 1.00 31.50 112 HIS A O 1
ATOM 885 N N . PHE A 1 113 ? 17.509 6.844 11.482 1.00 34.16 113 PHE A N 1
ATOM 886 C CA . PHE A 1 113 ? 16.315 6.032 11.235 1.00 34.16 113 PHE A CA 1
ATOM 887 C C . PHE A 1 113 ? 15.357 6.087 12.436 1.00 34.16 113 PHE A C 1
ATOM 889 O O . PHE A 1 113 ? 15.479 5.313 13.383 1.00 34.16 113 PHE A O 1
ATOM 896 N N . ILE A 1 114 ? 14.381 6.987 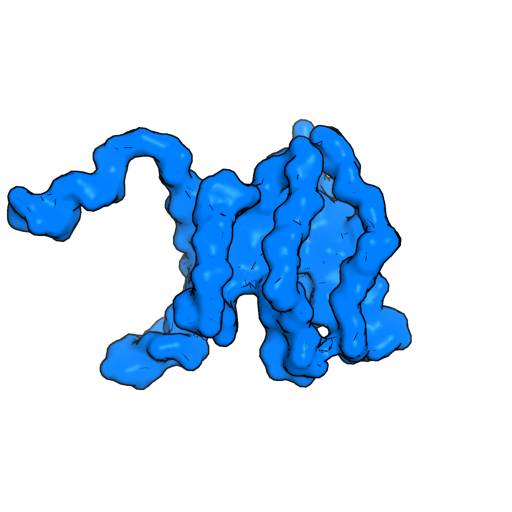12.377 1.00 31.28 114 ILE A N 1
ATOM 897 C CA . ILE A 1 114 ? 13.188 6.969 13.218 1.00 31.28 114 ILE A CA 1
ATOM 898 C C . ILE A 1 114 ? 11.992 7.051 12.273 1.00 31.28 114 ILE A C 1
ATOM 900 O O . ILE A 1 114 ? 11.890 7.958 11.448 1.00 31.28 114 ILE A O 1
ATOM 904 N N . PHE A 1 115 ? 11.111 6.057 12.368 1.00 34.66 115 PHE A N 1
ATOM 905 C CA . PHE A 1 115 ? 9.831 6.022 11.673 1.00 34.66 115 PHE A CA 1
ATOM 906 C C . PHE A 1 115 ? 8.994 7.241 12.088 1.00 34.66 115 PHE A C 1
ATOM 908 O O . PHE A 1 115 ? 8.376 7.233 13.150 1.00 34.66 115 PHE A O 1
ATOM 915 N N . TYR A 1 116 ? 8.956 8.284 11.261 1.00 37.66 116 TYR A N 1
ATOM 916 C CA . TYR A 1 116 ? 7.990 9.367 11.418 1.00 37.66 116 TYR A CA 1
ATOM 917 C C . TYR A 1 116 ? 6.747 9.053 10.585 1.00 37.66 116 TYR A C 1
ATOM 919 O O . TYR A 1 116 ? 6.726 9.198 9.367 1.00 37.66 116 TYR A O 1
ATOM 927 N N . ILE A 1 117 ? 5.691 8.604 11.266 1.00 40.75 117 ILE A N 1
ATOM 928 C CA . ILE A 1 117 ? 4.326 8.619 10.737 1.00 40.75 117 ILE A CA 1
ATOM 929 C C . ILE A 1 1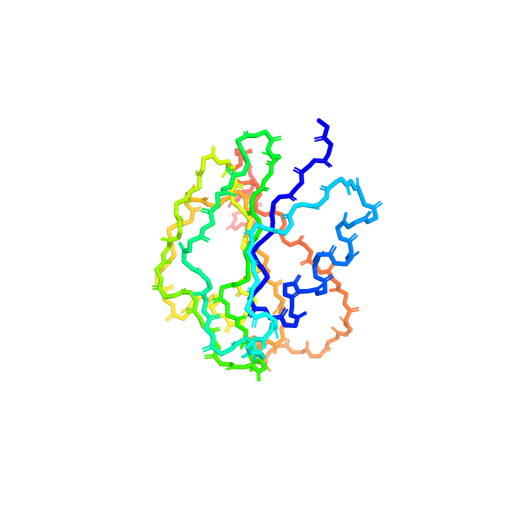17 ? 3.906 10.089 10.679 1.00 40.75 117 ILE A C 1
ATOM 931 O O . ILE A 1 117 ? 3.570 10.682 11.706 1.00 40.75 117 ILE A O 1
ATOM 935 N N . LEU A 1 118 ? 3.934 10.701 9.494 1.00 38.69 118 LEU A N 1
ATOM 936 C CA . LEU A 1 118 ? 3.299 11.999 9.298 1.00 38.69 118 LEU A CA 1
ATOM 937 C C . LEU A 1 118 ? 1.778 11.784 9.229 1.00 38.69 118 LEU A C 1
ATOM 939 O O . LEU A 1 118 ? 1.201 11.468 8.191 1.00 38.69 118 LEU A O 1
ATOM 943 N N . LEU A 1 119 ? 1.119 11.920 10.378 1.00 40.50 119 LEU A N 1
ATOM 944 C CA . LEU A 1 119 ? -0.336 11.901 10.514 1.00 40.50 119 LEU A CA 1
ATOM 945 C C . LEU A 1 119 ? -0.920 13.209 9.955 1.00 40.50 119 LEU A C 1
ATOM 947 O O . LEU A 1 119 ? -1.275 14.117 10.702 1.00 40.50 119 LEU A O 1
ATOM 951 N N . ILE A 1 120 ? -1.056 13.322 8.632 1.00 38.41 120 ILE A N 1
ATOM 952 C CA . ILE A 1 120 ? -1.925 14.349 8.040 1.00 38.41 120 ILE A CA 1
ATOM 953 C C . ILE A 1 120 ? -3.368 13.853 8.157 1.00 38.41 120 ILE A C 1
ATOM 955 O O . ILE A 1 120 ? -3.954 13.343 7.212 1.00 38.41 120 ILE A O 1
ATOM 959 N N . LYS A 1 121 ? -3.953 13.996 9.348 1.00 35.44 121 LYS A N 1
ATOM 960 C CA . LYS A 1 121 ? -5.409 13.980 9.493 1.00 35.44 121 LYS A CA 1
ATOM 961 C C . LYS A 1 121 ? -5.880 15.386 9.125 1.00 35.44 121 LYS A C 1
ATOM 963 O O . LYS A 1 121 ? -5.853 16.285 9.963 1.00 35.44 121 LYS A O 1
ATOM 968 N N . ILE A 1 122 ? -6.288 15.603 7.871 1.00 37.44 122 ILE A N 1
ATOM 969 C CA . ILE A 1 122 ? -7.059 16.803 7.507 1.00 37.44 122 ILE A CA 1
ATOM 970 C C . ILE A 1 122 ? -8.439 16.653 8.144 1.00 37.44 122 ILE A C 1
ATOM 972 O O . ILE A 1 122 ? -9.404 16.239 7.515 1.00 37.44 122 ILE A O 1
ATOM 976 N N . VAL A 1 123 ? -8.523 16.975 9.431 1.00 32.44 123 VAL A N 1
ATOM 977 C CA . VAL A 1 123 ? -9.771 17.333 10.094 1.00 32.44 123 VAL A CA 1
ATOM 978 C C . VAL A 1 123 ? -9.462 18.504 11.027 1.00 32.44 123 VAL A C 1
ATOM 980 O O . VAL A 1 123 ? -9.135 18.315 12.189 1.00 32.44 123 VAL A O 1
ATOM 983 N N . LYS A 1 124 ? -9.596 19.711 10.458 1.00 31.86 124 LYS A N 1
ATOM 984 C CA . LYS A 1 124 ? -9.919 20.993 11.113 1.00 31.86 124 LYS A CA 1
ATOM 985 C C . LYS A 1 124 ? -8.924 21.510 12.183 1.00 31.86 124 LYS A C 1
ATOM 987 O O . LYS A 1 124 ? -8.932 21.038 13.308 1.00 31.86 124 LYS A O 1
ATOM 992 N N . ASN A 1 125 ? -8.193 22.587 11.845 1.00 27.80 125 ASN A N 1
ATOM 993 C CA . ASN A 1 125 ? -7.704 23.676 12.738 1.00 27.80 125 ASN A CA 1
ATOM 994 C C . ASN A 1 125 ? -6.198 23.922 12.998 1.00 27.80 125 ASN A C 1
ATOM 996 O O . ASN A 1 125 ? -5.915 24.864 13.730 1.00 27.80 125 ASN A O 1
ATOM 1000 N N . ILE A 1 126 ? -5.206 23.230 12.419 1.00 31.88 126 ILE A N 1
ATOM 1001 C CA . ILE A 1 126 ? -3.790 23.484 12.817 1.00 31.88 126 ILE A CA 1
ATOM 1002 C C . ILE A 1 126 ? -2.816 23.590 11.632 1.00 31.88 126 ILE A C 1
ATOM 1004 O O . ILE A 1 126 ? -1.762 22.972 11.618 1.00 31.88 126 ILE A O 1
ATOM 1008 N N . LEU A 1 127 ? -3.150 24.391 10.619 1.00 28.11 127 LEU A N 1
ATOM 1009 C CA . LEU A 1 127 ? -2.167 24.839 9.613 1.00 28.11 127 LEU A CA 1
ATOM 1010 C C . LEU A 1 127 ? -2.158 26.365 9.401 1.00 28.11 127 LEU A C 1
ATOM 1012 O O . LEU A 1 127 ? -1.439 26.855 8.542 1.00 28.11 127 LEU A O 1
ATOM 1016 N N . ILE A 1 128 ? -2.896 27.129 10.217 1.00 31.86 128 ILE A N 1
ATOM 1017 C CA . ILE A 1 128 ? -2.943 28.603 10.128 1.00 31.86 128 ILE A CA 1
ATOM 1018 C C . ILE A 1 128 ? -2.048 29.305 11.171 1.00 31.86 128 ILE A C 1
ATOM 1020 O O . ILE A 1 128 ? -1.662 30.445 10.953 1.00 31.86 128 ILE A O 1
ATOM 1024 N N . ASN A 1 129 ? -1.607 28.636 12.244 1.00 27.59 129 ASN A N 1
ATOM 1025 C CA . ASN A 1 129 ? -0.896 29.309 13.349 1.00 27.59 129 ASN A CA 1
ATOM 1026 C C . ASN A 1 129 ? 0.620 29.062 13.439 1.00 27.59 129 ASN A C 1
ATOM 1028 O O . ASN A 1 129 ? 1.211 29.389 14.457 1.00 27.59 129 ASN A O 1
ATOM 1032 N N . ILE A 1 130 ? 1.270 28.506 12.411 1.00 35.97 130 ILE A N 1
ATOM 1033 C CA . ILE A 1 130 ? 2.746 28.355 12.409 1.00 35.97 130 ILE A CA 1
ATOM 1034 C C . ILE A 1 130 ? 3.415 29.181 11.290 1.00 35.97 130 ILE A C 1
ATOM 1036 O O . ILE A 1 130 ? 4.633 29.263 11.219 1.00 35.97 130 ILE A O 1
ATOM 1040 N N . PHE A 1 131 ? 2.637 29.893 10.465 1.00 31.53 131 PHE A N 1
ATOM 1041 C CA . PHE A 1 131 ? 3.167 30.834 9.464 1.00 31.53 131 PHE A CA 1
ATOM 1042 C C . PHE A 1 131 ? 2.761 32.304 9.691 1.00 31.53 131 PHE A C 1
ATOM 1044 O O . PHE A 1 131 ? 3.058 33.139 8.842 1.00 31.53 131 PHE A O 1
ATOM 1051 N N . LEU A 1 132 ? 2.120 32.650 10.819 1.00 33.59 132 LEU A N 1
ATOM 1052 C CA . LEU A 1 132 ? 1.711 34.033 11.139 1.00 33.59 132 LEU A CA 1
ATOM 1053 C C . LEU A 1 132 ? 1.951 34.476 12.603 1.00 33.59 132 LEU A C 1
ATOM 1055 O O . LEU A 1 132 ? 1.266 35.378 13.083 1.00 33.59 132 LEU A O 1
ATOM 1059 N N . SER A 1 133 ? 2.941 33.921 13.312 1.00 31.45 133 SER A N 1
ATOM 1060 C CA . SER A 1 133 ? 3.447 34.521 14.563 1.00 31.45 133 SER A CA 1
ATOM 1061 C C . SER A 1 133 ? 4.935 34.288 14.754 1.00 31.45 133 SER A C 1
ATOM 1063 O O . SER A 1 133 ? 5.310 33.094 14.723 1.00 31.45 133 SER A O 1
#

Sequence (133 aa):
GKKAAYLNTGVWAKKAIKEAKGFGEVVEVASSAESTYTYIPKYYTIPVDADYFHITTINTIYGTEIKKELDSPVPMIADMSSDILSRPVDVPKYICILLFTNSLFSSFQTYHFIFYILLIKIVKNILINIFLS

pLDDT: mean 78.22, std 24.14, range [27.59, 98.06]

InterPro domains:
  IPR015421 Pyridoxal phosphate-dependent transferase, major domain [G3DSA:3.40.640.10] (1-109)
  IPR015424 Pyridoxal phosphate-dependent transferase [SSF53383] (1-98)
  IPR022278 Phosphoserine aminotransferase [PTHR43247] (2-97)

Foldseek 3Di:
DAEEEEAAQEPVSVVVQVVSVVPDHYHHQYHCVVVVNLEGDDDGDDDLPHQEYEYEQAHPVNGYGPPDDDDDSHAYEYACQQCVVVDDDPPVSHQAYAHDPPRPPVVDDDDDDDRDRPRPRPDDDPPPPPPPD

Organism: NCBI:txid433724

Radius of gyration: 15.7 Å; chains: 1; bounding box: 38×50×28 Å